Protein AF-A0A947G736-F1 (afdb_monomer)

pLDDT: mean 79.29, std 18.53, range [42.03, 98.0]

Structure (mmCIF, N/CA/C/O backbone):
data_AF-A0A947G736-F1
#
_entry.id   AF-A0A947G736-F1
#
loop_
_atom_site.group_PDB
_atom_site.id
_atom_site.type_symbol
_atom_site.label_atom_id
_atom_site.label_alt_id
_atom_site.label_comp_id
_atom_site.label_asym_id
_atom_site.label_entity_id
_atom_site.label_seq_id
_atom_site.pdbx_PDB_ins_code
_atom_site.Cartn_x
_atom_site.Cartn_y
_atom_site.Cartn_z
_atom_site.occupancy
_atom_site.B_iso_or_equiv
_atom_site.auth_seq_id
_atom_site.auth_comp_id
_atom_site.auth_asym_id
_atom_site.auth_atom_id
_atom_site.pdbx_PDB_model_num
ATOM 1 N N . VAL A 1 1 ? -12.100 2.000 0.579 1.00 92.19 1 VAL A N 1
ATOM 2 C CA . VAL A 1 1 ? -10.919 2.894 0.419 1.00 92.19 1 VAL A CA 1
ATOM 3 C C . VAL A 1 1 ? -10.223 2.576 -0.901 1.00 92.19 1 VAL A C 1
ATOM 5 O O . VAL A 1 1 ? -10.376 1.460 -1.385 1.00 92.19 1 VAL A O 1
ATOM 8 N N . VAL A 1 2 ? -9.520 3.531 -1.518 1.00 92.88 2 VAL A N 1
ATOM 9 C CA . VAL A 1 2 ? -8.713 3.277 -2.726 1.00 92.88 2 VAL A CA 1
ATOM 10 C C . VAL A 1 2 ? -7.262 3.645 -2.448 1.00 92.88 2 VAL A C 1
ATOM 12 O O . VAL A 1 2 ? -6.993 4.769 -2.029 1.00 92.88 2 VAL A O 1
ATOM 15 N N . PHE A 1 3 ? -6.353 2.710 -2.711 1.00 94.19 3 PHE A N 1
ATOM 16 C CA . PHE A 1 3 ? -4.910 2.921 -2.673 1.00 94.19 3 PHE A CA 1
ATOM 17 C C . PHE A 1 3 ? -4.374 3.022 -4.099 1.00 94.19 3 PHE A C 1
ATOM 19 O O . PHE A 1 3 ? -4.839 2.314 -4.992 1.00 94.19 3 PHE A O 1
ATOM 26 N N . CYS A 1 4 ? -3.412 3.915 -4.312 1.00 93.62 4 CYS A N 1
ATOM 27 C CA . CYS A 1 4 ? -2.800 4.159 -5.613 1.00 93.62 4 CYS A CA 1
ATOM 28 C C . CYS A 1 4 ? -1.287 4.205 -5.452 1.00 93.62 4 CYS A C 1
ATOM 30 O O . CYS A 1 4 ? -0.773 5.100 -4.777 1.00 93.62 4 CYS A O 1
ATOM 32 N N . ALA A 1 5 ? -0.588 3.264 -6.078 1.00 91.69 5 ALA A N 1
ATOM 33 C CA . ALA A 1 5 ? 0.857 3.318 -6.232 1.00 91.69 5 ALA A CA 1
ATOM 34 C C . ALA A 1 5 ? 1.191 3.627 -7.690 1.00 91.69 5 ALA A C 1
ATOM 36 O O . ALA A 1 5 ? 0.491 3.201 -8.609 1.00 91.69 5 ALA A O 1
ATOM 37 N N . HIS A 1 6 ? 2.248 4.402 -7.898 1.00 87.50 6 HIS A N 1
ATOM 38 C CA . HIS A 1 6 ? 2.717 4.751 -9.230 1.00 87.50 6 HIS A CA 1
ATOM 39 C C . HIS A 1 6 ? 4.230 4.955 -9.227 1.00 87.50 6 HIS A C 1
ATOM 41 O O . HIS A 1 6 ? 4.793 5.407 -8.231 1.00 87.50 6 HIS A O 1
ATOM 47 N N . THR A 1 7 ? 4.882 4.635 -10.342 1.00 86.19 7 THR A N 1
ATOM 48 C CA . THR A 1 7 ? 6.317 4.869 -10.542 1.00 86.19 7 THR A CA 1
ATOM 49 C C . THR A 1 7 ? 6.651 5.157 -12.013 1.00 86.19 7 THR A C 1
ATOM 51 O O . THR A 1 7 ? 5.793 5.017 -12.887 1.00 86.19 7 THR A O 1
ATOM 54 N N . GLY A 1 8 ? 7.877 5.620 -12.286 1.00 75.19 8 GLY A N 1
ATOM 55 C CA . GLY A 1 8 ? 8.364 5.964 -13.633 1.00 75.19 8 GLY A CA 1
ATOM 56 C C . GLY A 1 8 ? 8.478 7.469 -13.931 1.00 75.19 8 GLY A C 1
ATOM 57 O O . GLY A 1 8 ? 8.659 7.868 -15.083 1.00 75.19 8 GLY A O 1
ATOM 58 N N . MET A 1 9 ? 8.383 8.338 -12.913 1.00 64.25 9 MET A N 1
ATOM 59 C CA . MET A 1 9 ? 8.464 9.805 -13.074 1.00 64.25 9 MET A CA 1
ATOM 60 C C . MET A 1 9 ? 9.854 10.412 -12.819 1.00 64.25 9 MET A C 1
ATOM 62 O O . MET A 1 9 ? 10.031 11.619 -12.977 1.00 64.25 9 MET A O 1
ATOM 66 N N . GLU A 1 10 ? 10.868 9.626 -12.461 1.00 58.69 10 GLU A N 1
ATOM 67 C CA . GLU A 1 10 ? 12.149 10.139 -11.929 1.00 58.69 10 GLU A CA 1
ATOM 68 C C . GLU A 1 10 ? 13.052 10.846 -12.963 1.00 58.69 10 GLU A C 1
ATOM 70 O O . GLU A 1 10 ? 14.098 11.390 -12.624 1.00 58.69 10 GLU A O 1
ATOM 75 N N . GLY A 1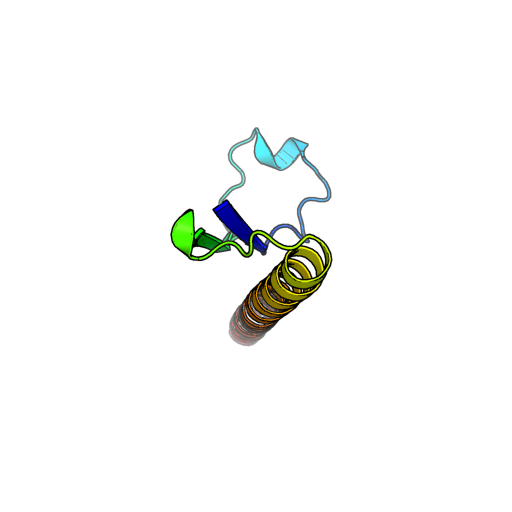 11 ? 12.613 10.958 -14.220 1.00 50.59 11 GLY A N 1
ATOM 76 C CA . GLY A 1 11 ? 13.227 11.827 -15.232 1.00 50.59 11 GLY A CA 1
ATOM 77 C C . GLY A 1 11 ? 12.464 13.121 -15.540 1.00 50.59 11 GLY A C 1
ATOM 78 O O . GLY A 1 11 ? 12.850 13.851 -16.456 1.00 50.59 11 GLY A O 1
ATOM 79 N N . ALA A 1 12 ? 11.373 13.412 -14.827 1.00 48.81 12 ALA A N 1
ATOM 80 C CA . ALA A 1 12 ? 10.478 14.542 -15.081 1.00 48.81 12 ALA A CA 1
ATOM 81 C C . ALA A 1 12 ? 10.948 15.862 -14.444 1.00 48.81 12 ALA A C 1
ATOM 83 O O . ALA A 1 12 ? 10.129 16.674 -14.024 1.00 48.81 12 ALA A O 1
ATOM 84 N N . ASN A 1 13 ? 12.254 16.154 -14.434 1.00 44.62 13 ASN A N 1
ATOM 85 C CA . ASN A 1 13 ? 12.754 17.444 -13.931 1.00 44.62 13 ASN A CA 1
ATOM 86 C C . ASN A 1 13 ? 12.331 18.654 -14.804 1.00 44.62 13 ASN A C 1
ATOM 88 O O . ASN A 1 13 ? 12.762 19.780 -14.578 1.00 44.62 13 ASN A O 1
ATOM 92 N N . ARG A 1 14 ? 11.499 18.436 -15.833 1.00 49.25 14 ARG A N 1
ATOM 93 C CA . ARG A 1 14 ? 10.857 19.476 -16.642 1.00 49.25 14 ARG A CA 1
ATOM 94 C C . ARG A 1 14 ? 9.409 19.086 -16.923 1.00 49.25 14 ARG A C 1
ATOM 96 O O . ARG A 1 14 ? 9.126 18.401 -17.904 1.00 49.25 14 ARG A O 1
ATOM 103 N N . LEU A 1 15 ? 8.497 19.588 -16.091 1.00 50.91 15 LEU A N 1
ATOM 1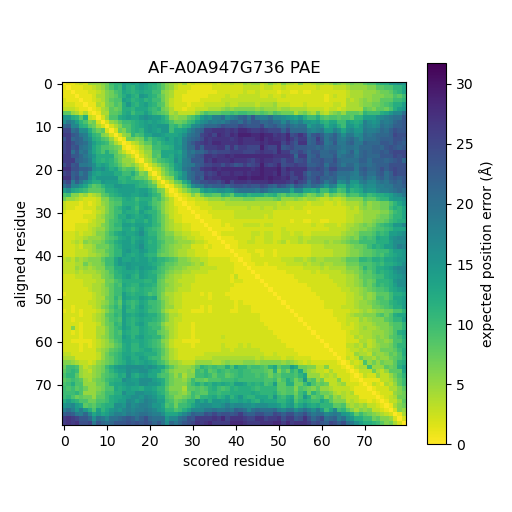04 C CA . LEU A 1 15 ? 7.044 19.584 -16.320 1.00 50.91 15 LEU A CA 1
ATOM 105 C C . LEU A 1 15 ? 6.677 20.160 -17.709 1.00 50.91 15 LEU A C 1
ATOM 107 O O . LEU A 1 15 ? 5.667 19.799 -18.295 1.00 50.91 15 LEU A O 1
ATOM 111 N N . GLU A 1 16 ? 7.544 20.992 -18.290 1.00 51.97 16 GLU A N 1
ATOM 112 C CA . GLU A 1 16 ? 7.433 21.528 -19.655 1.00 51.97 16 GLU A CA 1
ATOM 113 C C . GLU A 1 16 ? 7.383 20.436 -20.744 1.00 51.97 16 GLU A C 1
ATOM 115 O O . GLU A 1 16 ? 6.681 20.585 -21.744 1.00 51.97 16 GLU A O 1
ATOM 120 N N . ASN A 1 17 ? 8.075 19.307 -20.544 1.00 51.16 17 ASN A N 1
ATOM 121 C CA . ASN A 1 17 ? 8.077 18.189 -21.496 1.00 51.16 17 ASN A CA 1
ATOM 122 C C . ASN A 1 17 ? 6.767 17.383 -21.463 1.00 51.16 17 ASN A C 1
ATOM 124 O O . ASN A 1 17 ? 6.458 16.680 -22.424 1.00 51.16 17 ASN A O 1
ATOM 128 N N . PHE A 1 18 ? 5.992 17.513 -20.381 1.00 50.69 18 PHE A N 1
ATOM 129 C CA . PHE A 1 18 ? 4.708 16.842 -20.171 1.00 50.69 18 PHE A CA 1
ATOM 130 C C . PHE A 1 18 ? 3.618 17.375 -21.116 1.00 50.69 18 PHE A C 1
ATOM 132 O O . PHE A 1 18 ? 2.778 16.615 -21.585 1.00 50.69 18 PHE A O 1
ATOM 139 N N . ILE A 1 19 ? 3.654 18.674 -21.444 1.00 56.56 19 ILE A N 1
ATOM 140 C CA . ILE A 1 19 ? 2.620 19.352 -22.249 1.00 56.56 19 ILE A CA 1
ATOM 141 C C . ILE A 1 19 ? 2.923 19.272 -23.762 1.00 56.56 19 ILE A C 1
ATOM 143 O O . ILE A 1 19 ? 2.011 19.326 -24.581 1.00 56.56 19 ILE A O 1
ATOM 147 N N . ASN A 1 20 ? 4.189 19.069 -24.151 1.00 54.72 20 ASN A N 1
ATOM 148 C CA . ASN A 1 20 ? 4.645 19.044 -25.552 1.00 54.72 20 ASN A CA 1
ATOM 149 C C . ASN A 1 20 ? 4.639 17.636 -26.203 1.00 54.72 20 ASN A C 1
ATOM 151 O O . ASN A 1 20 ? 5.350 17.379 -27.168 1.00 54.72 20 ASN A O 1
ATOM 155 N N . GLY A 1 21 ? 3.897 16.664 -25.666 1.00 48.75 21 GLY A N 1
ATOM 156 C CA . GLY A 1 21 ? 3.774 15.347 -26.315 1.00 48.75 21 GLY A CA 1
ATOM 157 C C . GLY A 1 21 ? 5.073 14.525 -26.386 1.00 48.75 21 GLY A C 1
ATOM 158 O O . GLY A 1 21 ? 5.151 13.570 -27.156 1.00 48.75 21 GLY A O 1
ATOM 159 N N . SER A 1 22 ? 6.074 14.830 -25.552 1.00 52.03 22 SER A N 1
ATOM 160 C CA . SER A 1 22 ? 7.322 14.057 -25.420 1.00 52.03 22 SER A CA 1
ATOM 161 C C . SER A 1 22 ? 7.128 12.804 -24.545 1.00 52.03 22 SER A C 1
ATOM 163 O O . SER A 1 22 ? 7.924 12.470 -23.671 1.00 52.03 22 SER A O 1
ATOM 165 N N . LEU A 1 23 ? 6.029 12.088 -24.778 1.00 50.88 23 LEU A N 1
ATOM 166 C CA . LEU A 1 23 ? 5.719 10.791 -24.173 1.00 50.88 23 LEU A CA 1
ATOM 167 C C . LEU A 1 23 ? 6.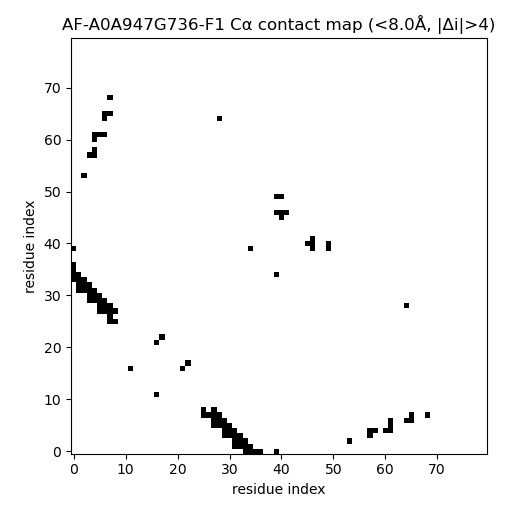408 9.641 -24.922 1.00 50.88 23 LEU A C 1
ATOM 169 O O . LEU A 1 23 ? 5.934 8.513 -24.889 1.00 50.88 23 LEU A O 1
ATOM 173 N N . PHE A 1 24 ? 7.493 9.889 -25.660 1.00 49.06 24 PHE A N 1
ATOM 174 C CA . PHE A 1 24 ? 7.951 8.872 -26.606 1.00 49.06 24 PHE A CA 1
ATOM 175 C C . PHE A 1 24 ? 8.721 7.710 -25.963 1.00 49.06 24 PHE A C 1
ATOM 177 O O . PHE A 1 24 ? 8.921 6.708 -26.636 1.00 49.06 24 PHE A O 1
ATOM 184 N N . GLN A 1 25 ? 9.124 7.782 -24.685 1.00 53.16 25 GLN A N 1
ATOM 185 C CA . GLN A 1 25 ? 9.990 6.741 -24.103 1.00 53.16 25 GLN A CA 1
ATOM 186 C C . GLN A 1 25 ? 9.888 6.503 -22.588 1.00 53.16 25 GLN A C 1
ATOM 188 O O . GLN A 1 25 ? 10.754 5.825 -22.045 1.00 53.16 25 GLN A O 1
ATOM 193 N N . ARG A 1 26 ? 8.875 7.011 -21.871 1.00 59.31 26 ARG A N 1
ATOM 194 C CA . ARG A 1 26 ? 8.753 6.720 -20.427 1.00 59.31 26 ARG A CA 1
ATOM 195 C C . ARG A 1 26 ? 7.449 6.005 -20.117 1.00 59.31 26 ARG A C 1
ATOM 197 O O . ARG A 1 26 ? 6.372 6.530 -20.393 1.00 59.31 26 ARG A O 1
ATOM 204 N N . LYS A 1 27 ? 7.569 4.793 -19.575 1.00 69.00 27 LYS A N 1
ATOM 205 C CA . LYS A 1 27 ? 6.445 3.997 -19.087 1.00 69.00 27 LYS A CA 1
ATOM 206 C C . LYS A 1 27 ? 6.113 4.492 -17.683 1.00 69.00 27 LYS A C 1
ATOM 208 O O . LYS A 1 27 ? 6.974 4.488 -16.813 1.00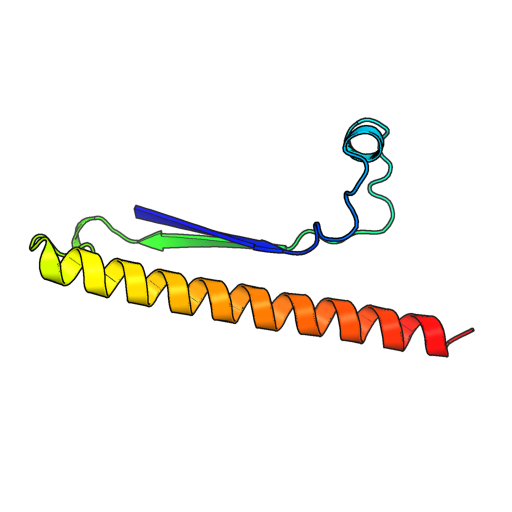 69.00 27 LYS A O 1
ATOM 213 N N . ILE A 1 28 ? 4.883 4.953 -17.486 1.00 79.75 28 ILE A N 1
ATOM 214 C CA . ILE A 1 28 ? 4.348 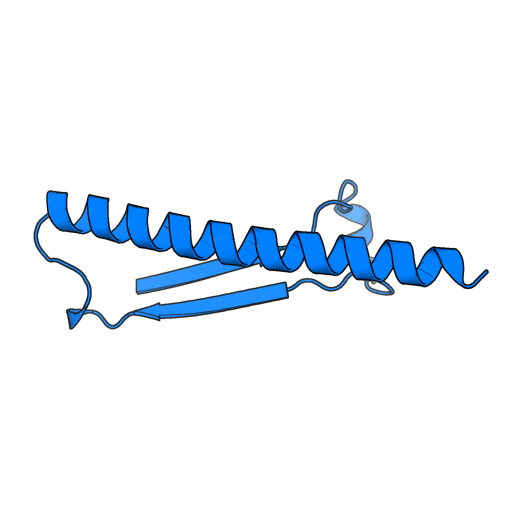5.188 -16.145 1.00 79.75 28 ILE A CA 1
ATOM 215 C C . ILE A 1 28 ? 3.586 3.926 -15.777 1.00 79.75 28 ILE A C 1
ATOM 217 O O . ILE A 1 28 ? 2.663 3.538 -16.498 1.00 79.75 28 ILE A O 1
ATOM 221 N N . GLU A 1 29 ? 3.972 3.296 -14.677 1.00 85.44 29 GLU A N 1
ATOM 222 C CA . GLU A 1 29 ? 3.248 2.153 -14.134 1.00 85.44 29 GLU A CA 1
ATOM 223 C C . GLU A 1 29 ? 2.385 2.645 -12.978 1.00 85.44 29 GLU A C 1
ATOM 225 O O . GLU A 1 29 ? 2.839 3.423 -12.137 1.00 85.44 29 GLU A O 1
ATOM 230 N N . VAL A 1 30 ? 1.119 2.232 -12.973 1.00 89.75 30 VAL A N 1
ATOM 231 C CA . VAL A 1 30 ? 0.122 2.626 -11.976 1.00 89.75 30 VAL A CA 1
ATOM 232 C C . VAL A 1 30 ? -0.660 1.388 -11.579 1.00 89.75 30 VAL A C 1
ATOM 234 O O . VAL A 1 30 ? -1.173 0.693 -12.454 1.00 89.75 30 VAL A O 1
ATOM 237 N N . GLU A 1 31 ? -0.806 1.173 -10.277 1.00 93.19 31 GLU A N 1
ATOM 238 C CA . GLU A 1 31 ? -1.646 0.120 -9.716 1.00 93.19 31 GLU A CA 1
ATOM 239 C C . GLU A 1 31 ? -2.649 0.724 -8.731 1.00 93.19 31 GLU A C 1
ATOM 241 O O . GLU A 1 31 ? -2.324 1.590 -7.908 1.00 93.19 31 GLU A O 1
ATOM 246 N N . LEU A 1 32 ? -3.901 0.281 -8.853 1.00 95.75 32 LEU A N 1
ATOM 247 C CA . LEU A 1 32 ? -5.020 0.751 -8.048 1.00 95.75 32 LEU A CA 1
ATOM 248 C C . LEU A 1 32 ? -5.645 -0.419 -7.300 1.00 95.75 32 LEU A C 1
ATOM 250 O O . LEU A 1 32 ? -6.264 -1.291 -7.908 1.00 95.75 32 LEU A O 1
ATOM 254 N N . TRP A 1 33 ? -5.607 -0.359 -5.972 1.00 97.25 33 TRP A N 1
ATOM 255 C CA . TRP A 1 33 ? -6.303 -1.316 -5.120 1.00 97.25 33 TRP A CA 1
ATOM 256 C C . TRP A 1 33 ? -7.566 -0.695 -4.554 1.00 97.25 33 TRP A C 1
ATOM 258 O O . TRP A 1 33 ? -7.558 0.409 -4.002 1.00 97.25 33 TRP A O 1
ATOM 268 N N . ARG A 1 34 ? -8.670 -1.425 -4.678 1.00 96.44 34 ARG A N 1
ATOM 269 C CA . ARG A 1 34 ? -9.950 -1.063 -4.075 1.00 96.44 34 ARG A CA 1
ATOM 270 C C . ARG A 1 34 ? -10.203 -1.992 -2.905 1.00 96.44 34 ARG A C 1
ATOM 272 O O . ARG A 1 34 ? -10.204 -3.202 -3.087 1.00 96.44 34 ARG A O 1
ATOM 279 N N . VAL A 1 35 ? -10.449 -1.401 -1.745 1.00 96.31 35 VAL A N 1
ATOM 280 C CA . VAL A 1 35 ? -10.816 -2.118 -0.525 1.00 96.31 35 VAL A CA 1
ATOM 281 C C . VAL A 1 35 ? -12.256 -1.788 -0.183 1.00 96.31 35 VAL A C 1
ATOM 283 O O . VAL A 1 35 ? -12.630 -0.602 -0.187 1.00 96.31 35 VAL A O 1
ATOM 286 N N . SER A 1 36 ? -13.057 -2.821 0.073 1.00 96.38 36 SER A N 1
ATOM 287 C CA . SER A 1 36 ? -14.452 -2.651 0.460 1.00 96.38 36 SER A CA 1
ATOM 288 C C . SER A 1 36 ? -14.558 -1.932 1.806 1.00 96.38 36 SER A C 1
ATOM 290 O O . SER A 1 36 ? -13.605 -1.880 2.580 1.00 96.38 36 SER A O 1
ATOM 292 N N . ALA A 1 37 ? -15.700 -1.304 2.078 1.00 93.62 37 ALA A N 1
ATOM 293 C CA . ALA A 1 37 ? -15.885 -0.546 3.316 1.00 93.62 37 ALA A CA 1
ATOM 294 C C . ALA A 1 37 ? -15.915 -1.452 4.559 1.00 93.62 37 ALA A C 1
ATOM 296 O O . ALA A 1 37 ? -15.439 -1.039 5.607 1.00 93.62 37 ALA A O 1
ATOM 297 N N . ASP A 1 38 ? -16.423 -2.678 4.427 1.00 95.50 38 ASP A N 1
ATOM 298 C CA . ASP A 1 38 ? -16.471 -3.689 5.492 1.00 95.50 38 ASP A CA 1
ATOM 299 C C . ASP A 1 38 ? -15.097 -4.278 5.853 1.00 95.50 38 ASP A C 1
ATOM 301 O O . ASP A 1 38 ? -14.945 -4.882 6.908 1.00 95.50 38 ASP A O 1
ATOM 305 N N . GLU A 1 39 ? -14.086 -4.069 5.008 1.00 94.19 39 GLU A N 1
ATOM 306 C CA . GLU A 1 39 ? -12.703 -4.498 5.252 1.00 94.19 39 GLU A CA 1
ATOM 307 C C . GLU A 1 39 ? -11.862 -3.417 5.953 1.00 94.19 39 GLU A C 1
ATOM 309 O O . GLU A 1 39 ? -10.686 -3.637 6.252 1.00 94.19 39 GLU A O 1
ATOM 314 N N . VAL A 1 40 ? -12.433 -2.229 6.180 1.00 96.12 40 VAL A N 1
ATOM 315 C CA . VAL A 1 40 ? -11.775 -1.136 6.901 1.00 96.12 40 VAL A CA 1
ATOM 316 C C . VAL A 1 40 ? -12.072 -1.305 8.393 1.00 96.12 40 VAL A C 1
ATOM 318 O O . VAL A 1 40 ? -13.249 -1.296 8.758 1.00 96.12 40 VAL A O 1
ATOM 321 N N . PRO A 1 41 ? -11.053 -1.435 9.263 1.00 97.00 41 PRO A N 1
ATOM 322 C CA . PRO A 1 41 ? -11.279 -1.527 10.704 1.00 97.00 41 PRO A CA 1
ATOM 323 C C . PRO A 1 41 ? -12.046 -0.310 11.229 1.00 97.00 41 PRO A C 1
ATOM 325 O O . PRO A 1 41 ? -11.859 0.801 10.737 1.00 97.00 41 PRO A O 1
ATOM 328 N N . GLU A 1 42 ? -12.901 -0.489 12.234 1.00 96.12 42 GLU A N 1
ATOM 329 C CA . GLU A 1 42 ? -13.628 0.626 12.864 1.00 96.12 42 GLU A CA 1
ATOM 330 C C . GLU A 1 42 ? -12.836 1.252 14.019 1.00 96.12 42 GLU A C 1
ATOM 332 O O . GLU A 1 42 ? -13.009 2.437 14.313 1.00 96.12 42 GLU A O 1
ATOM 337 N N . ASP A 1 43 ? -11.953 0.473 14.651 1.00 97.69 43 ASP A N 1
ATOM 338 C CA . ASP A 1 43 ? -11.095 0.950 15.729 1.00 97.69 43 ASP A CA 1
ATOM 339 C C . ASP A 1 43 ? -9.956 1.839 15.186 1.00 97.69 43 ASP A C 1
ATOM 341 O O . ASP A 1 43 ? -9.274 1.447 14.233 1.00 97.69 43 ASP A O 1
ATOM 345 N N . PRO A 1 44 ? -9.715 3.030 15.767 1.00 96.31 44 PRO A N 1
ATOM 346 C CA . PRO A 1 44 ? -8.683 3.944 15.283 1.00 96.31 44 PRO A CA 1
ATOM 347 C C . PRO A 1 44 ? -7.253 3.386 15.319 1.00 96.31 44 PRO A C 1
ATOM 349 O O . PRO A 1 44 ? -6.467 3.700 14.427 1.00 96.31 44 PRO A O 1
ATOM 352 N N . GLU A 1 45 ? -6.897 2.582 16.322 1.00 97.56 45 GLU A N 1
ATOM 353 C CA . GLU A 1 45 ? -5.553 2.005 16.438 1.00 97.56 45 GLU A CA 1
ATOM 354 C C . GLU A 1 45 ? -5.366 0.910 15.378 1.00 97.56 45 GLU A C 1
ATOM 356 O O . GLU A 1 45 ? -4.363 0.877 14.661 1.00 97.56 45 GLU A O 1
ATOM 361 N N . GLU A 1 46 ? -6.386 0.068 15.194 1.00 97.19 46 GLU A N 1
ATOM 362 C CA . GLU A 1 46 ? -6.399 -0.948 14.138 1.00 97.19 46 GLU A CA 1
ATOM 363 C C . GLU A 1 46 ? -6.380 -0.324 12.734 1.00 97.19 46 GLU A C 1
ATOM 365 O O . GLU A 1 46 ? -5.725 -0.853 11.833 1.00 97.19 46 GLU A O 1
ATOM 370 N N . GLN A 1 47 ? -7.037 0.826 12.534 1.00 97.38 47 GLN A N 1
ATOM 371 C CA . GLN A 1 47 ? -6.969 1.580 11.278 1.00 97.38 47 GLN A CA 1
ATOM 372 C C . GLN A 1 47 ? -5.554 2.073 10.979 1.00 97.38 47 GLN A C 1
ATOM 374 O O . GLN A 1 47 ? -5.126 2.017 9.824 1.00 97.38 47 GLN A O 1
ATOM 379 N N . ILE A 1 48 ? -4.827 2.556 11.991 1.00 97.62 48 ILE A N 1
ATOM 380 C CA . ILE A 1 48 ? -3.443 3.017 11.833 1.00 97.62 48 ILE A CA 1
ATOM 381 C C . ILE A 1 48 ? -2.565 1.852 11.374 1.00 97.62 48 ILE A C 1
ATOM 383 O O . ILE A 1 48 ? -1.904 1.954 10.338 1.00 97.62 48 ILE A O 1
ATOM 387 N N . GLU A 1 49 ? -2.606 0.720 12.076 1.00 98.00 49 GLU A N 1
ATOM 388 C CA . GLU A 1 49 ? -1.838 -0.475 11.704 1.00 98.00 49 GLU A CA 1
ATOM 389 C C . GLU A 1 49 ? -2.212 -0.995 10.308 1.00 98.00 49 GLU A C 1
ATOM 391 O O . GLU A 1 49 ? -1.340 -1.333 9.499 1.00 98.00 49 GLU A O 1
ATOM 396 N N . TRP A 1 50 ? -3.504 -0.986 9.977 1.00 97.56 50 TRP A N 1
ATOM 397 C CA . TRP A 1 50 ? -4.000 -1.356 8.654 1.00 97.56 50 TRP A CA 1
ATOM 398 C C . TRP A 1 50 ? -3.459 -0.433 7.551 1.00 97.56 50 TRP A C 1
ATOM 400 O O . TRP A 1 50 ? -2.960 -0.923 6.532 1.00 97.56 50 TRP A O 1
ATOM 410 N N . LEU A 1 51 ? -3.466 0.889 7.760 1.00 97.38 51 LEU A N 1
ATOM 411 C CA . LEU A 1 51 ? -2.878 1.861 6.831 1.00 97.38 51 LEU A CA 1
ATOM 412 C C . LEU A 1 51 ? -1.365 1.661 6.675 1.00 97.38 51 LEU A C 1
ATOM 414 O O . LEU A 1 51 ? -0.856 1.691 5.555 1.00 97.38 51 LEU A O 1
ATOM 418 N N . HIS A 1 52 ? -0.644 1.398 7.768 1.00 97.75 52 HIS A N 1
ATOM 419 C CA . HIS A 1 52 ? 0.785 1.083 7.719 1.00 97.75 52 HIS A CA 1
ATOM 420 C C . HIS A 1 52 ? 1.077 -0.200 6.931 1.00 97.75 52 HIS A C 1
ATOM 422 O O . HIS A 1 52 ? 2.075 -0.265 6.206 1.00 97.75 52 HIS A O 1
ATOM 428 N N . GLY A 1 53 ? 0.215 -1.213 7.041 1.00 97.81 53 GLY A N 1
ATOM 429 C CA . GLY A 1 53 ? 0.281 -2.423 6.224 1.00 97.81 53 GLY A CA 1
ATOM 430 C C . GLY A 1 53 ? 0.132 -2.123 4.732 1.00 97.81 53 GLY A C 1
ATOM 431 O O . GLY A 1 53 ? 0.957 -2.568 3.928 1.00 97.81 53 GLY A O 1
ATOM 432 N N . TRP A 1 54 ? -0.864 -1.312 4.369 1.00 97.81 54 TRP A N 1
ATOM 433 C CA . TRP A 1 54 ? -1.075 -0.872 2.988 1.00 97.81 54 TRP A CA 1
ATOM 434 C C . TRP A 1 54 ? 0.085 -0.045 2.443 1.00 97.81 54 TRP A C 1
ATOM 436 O O . TRP A 1 54 ? 0.522 -0.298 1.321 1.00 97.81 54 TRP A O 1
ATOM 446 N N . TRP A 1 5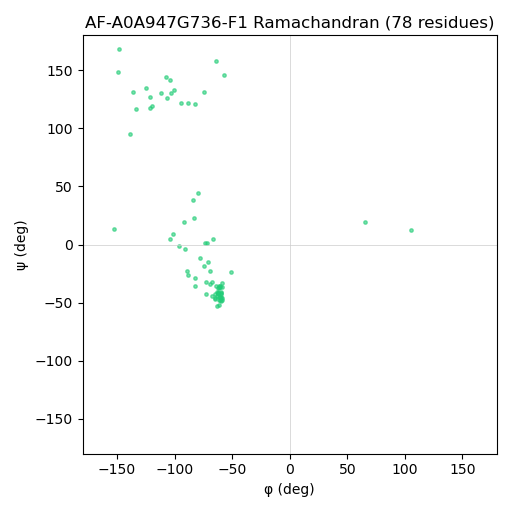5 ? 0.654 0.868 3.233 1.00 96.44 55 TRP A N 1
ATOM 447 C CA . TRP A 1 55 ? 1.847 1.609 2.818 1.00 96.44 55 TRP A CA 1
ATOM 448 C C . TRP A 1 55 ? 3.018 0.684 2.497 1.00 96.44 55 TRP A C 1
ATOM 450 O O . TRP A 1 55 ? 3.584 0.781 1.414 1.00 96.44 55 TRP A O 1
ATOM 460 N N . LYS A 1 56 ? 3.320 -0.292 3.361 1.00 97.50 56 LYS A N 1
ATOM 461 C CA . LYS A 1 56 ? 4.388 -1.271 3.088 1.00 97.50 56 LYS A CA 1
ATOM 462 C C . LYS A 1 56 ? 4.121 -2.101 1.830 1.00 97.50 56 LYS A C 1
ATOM 464 O O . LYS A 1 56 ? 5.062 -2.480 1.135 1.00 97.50 56 LYS A O 1
ATOM 469 N N . HIS A 1 57 ? 2.856 -2.426 1.558 1.00 97.00 57 HIS A N 1
ATOM 470 C CA . HIS A 1 57 ? 2.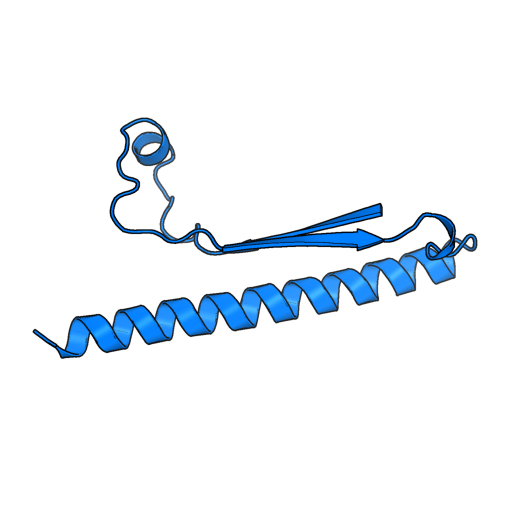468 -3.138 0.342 1.00 97.00 57 HIS A CA 1
ATOM 471 C C . HIS A 1 57 ? 2.734 -2.294 -0.910 1.00 97.00 57 HIS A C 1
ATOM 473 O O . HIS A 1 57 ? 3.355 -2.777 -1.856 1.00 97.00 57 HIS A O 1
ATOM 479 N N . MET A 1 58 ? 2.327 -1.025 -0.881 1.00 96.38 58 MET A N 1
ATOM 480 C CA . MET A 1 58 ? 2.558 -0.074 -1.967 1.00 96.38 58 MET A CA 1
ATOM 481 C C . MET A 1 58 ? 4.051 0.180 -2.197 1.00 96.38 58 MET A C 1
ATOM 483 O O . MET A 1 58 ? 4.492 0.142 -3.340 1.00 96.38 58 MET A O 1
ATOM 487 N N . ASP A 1 59 ? 4.835 0.370 -1.133 1.00 94.12 59 ASP A N 1
ATOM 488 C CA . ASP A 1 59 ? 6.284 0.589 -1.223 1.00 94.12 59 ASP A CA 1
ATOM 489 C C . ASP A 1 59 ? 6.992 -0.590 -1.894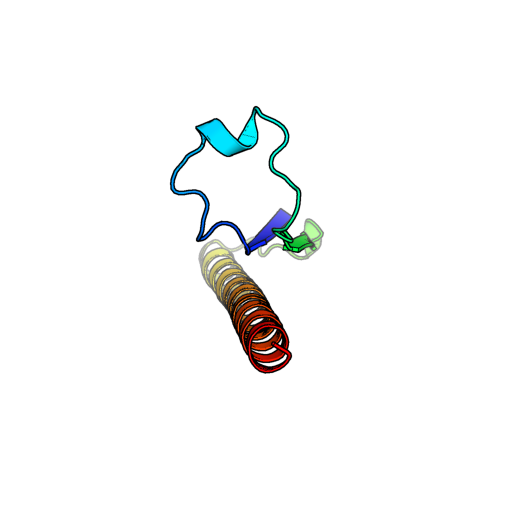 1.00 94.12 59 ASP A C 1
ATOM 491 O O . ASP A 1 59 ? 7.862 -0.400 -2.743 1.00 94.12 59 ASP A O 1
ATOM 495 N N . ARG A 1 60 ? 6.590 -1.823 -1.555 1.00 95.50 60 ARG A N 1
ATOM 496 C CA . ARG A 1 60 ? 7.118 -3.025 -2.208 1.00 95.50 60 ARG A CA 1
ATOM 497 C C . ARG A 1 60 ? 6.795 -3.032 -3.695 1.00 95.50 60 ARG A C 1
ATOM 499 O O . ARG A 1 60 ? 7.691 -3.271 -4.497 1.00 95.50 60 ARG A O 1
ATOM 506 N N . TRP A 1 61 ? 5.542 -2.755 -4.047 1.00 94.44 61 TRP A N 1
ATOM 507 C CA . TRP A 1 61 ? 5.138 -2.685 -5.445 1.00 94.44 61 TRP A CA 1
ATOM 508 C C . TRP A 1 61 ? 5.955 -1.621 -6.191 1.00 94.44 61 TRP A C 1
ATOM 510 O O . TRP A 1 61 ? 6.501 -1.912 -7.248 1.00 94.44 61 TRP A O 1
ATOM 520 N N . VAL A 1 62 ? 6.132 -0.420 -5.630 1.00 91.38 62 VAL A N 1
ATOM 521 C CA . VAL A 1 62 ? 6.938 0.641 -6.260 1.00 91.38 62 VAL A CA 1
ATOM 522 C C . VAL A 1 62 ? 8.383 0.188 -6.476 1.00 91.38 62 VAL A C 1
ATOM 524 O O . VAL A 1 62 ? 8.890 0.322 -7.589 1.00 91.38 62 VAL A O 1
ATOM 527 N N . ALA A 1 63 ? 9.021 -0.385 -5.452 1.00 89.94 63 ALA A N 1
ATOM 528 C CA . ALA A 1 63 ? 10.407 -0.841 -5.530 1.00 89.94 63 ALA A CA 1
ATOM 529 C C . ALA A 1 63 ? 10.607 -1.914 -6.616 1.00 89.94 63 ALA A C 1
ATOM 531 O O . ALA A 1 63 ? 11.515 -1.801 -7.437 1.00 89.94 63 ALA A O 1
ATOM 532 N N . GLU A 1 64 ? 9.713 -2.906 -6.685 1.00 89.69 64 GLU A N 1
ATOM 533 C CA . GLU A 1 64 ? 9.753 -3.963 -7.707 1.00 89.69 64 GLU A CA 1
ATOM 534 C C . GLU A 1 64 ? 9.665 -3.400 -9.136 1.00 89.69 64 GLU A C 1
ATOM 536 O O . GLU A 1 64 ? 10.326 -3.894 -10.054 1.00 89.69 64 GLU A O 1
ATOM 541 N N . HIS A 1 65 ? 8.870 -2.347 -9.335 1.00 87.06 65 HIS A N 1
ATOM 542 C CA . HIS A 1 65 ? 8.668 -1.743 -10.650 1.00 87.06 65 HIS A CA 1
ATOM 543 C C . HIS A 1 65 ? 9.783 -0.754 -11.031 1.00 87.06 65 HIS A C 1
ATOM 545 O O . HIS A 1 65 ? 10.116 -0.652 -12.212 1.00 87.06 65 HIS A O 1
ATOM 551 N N . GLN A 1 66 ? 10.424 -0.093 -10.060 1.00 82.88 66 GLN A N 1
ATOM 552 C CA . GLN A 1 66 ? 11.632 0.711 -10.298 1.00 82.88 66 GLN A CA 1
ATOM 553 C C . GLN A 1 66 ? 12.835 -0.155 -10.692 1.00 82.88 66 GLN A C 1
ATOM 555 O O . GLN A 1 66 ? 13.530 0.155 -11.661 1.00 82.88 66 GLN A O 1
ATOM 560 N N . ASP A 1 67 ? 13.050 -1.274 -9.993 1.00 73.75 67 ASP A N 1
ATOM 561 C CA . ASP A 1 67 ? 14.140 -2.210 -10.293 1.00 73.75 67 ASP A CA 1
ATOM 562 C C . ASP A 1 67 ? 14.002 -2.813 -11.701 1.00 73.75 67 ASP A C 1
ATOM 564 O O . ASP A 1 67 ? 14.994 -2.994 -12.423 1.00 73.75 67 ASP A O 1
ATOM 568 N N . ARG A 1 68 ? 12.762 -3.095 -12.127 1.00 72.25 68 ARG A N 1
ATOM 569 C CA . ARG A 1 68 ? 12.475 -3.589 -13.478 1.00 72.25 68 ARG A CA 1
ATOM 570 C C . ARG A 1 68 ? 12.822 -2.554 -14.546 1.00 72.25 68 ARG A C 1
ATOM 572 O O . ARG A 1 68 ? 13.472 -2.919 -15.525 1.00 72.25 68 ARG A O 1
ATOM 579 N N . ASP A 1 69 ? 12.433 -1.294 -14.358 1.00 72.12 69 ASP A N 1
ATOM 580 C CA . ASP A 1 69 ? 12.726 -0.217 -15.315 1.00 72.12 69 ASP A CA 1
ATOM 581 C C . ASP A 1 69 ? 14.242 -0.022 -15.494 1.00 72.12 69 ASP A C 1
ATOM 583 O O . ASP A 1 69 ? 14.749 -0.014 -16.618 1.00 72.12 69 ASP A O 1
ATOM 587 N N . LEU A 1 70 ? 15.005 -0.003 -14.392 1.00 68.69 70 LEU A N 1
ATOM 588 C CA . LEU A 1 70 ? 16.471 0.071 -14.440 1.00 68.69 70 LEU A CA 1
ATOM 589 C C . LEU A 1 70 ? 17.088 -1.121 -15.189 1.00 68.69 70 LEU A C 1
ATOM 591 O O . LEU A 1 70 ? 18.009 -0.955 -15.993 1.00 68.69 70 LEU A O 1
ATOM 595 N N . THR A 1 71 ? 16.573 -2.326 -14.948 1.00 69.56 71 THR A N 1
ATOM 596 C CA . THR A 1 71 ? 17.038 -3.542 -15.625 1.00 69.56 71 THR A CA 1
ATOM 597 C C . THR A 1 71 ? 16.749 -3.496 -17.131 1.00 69.56 71 THR A C 1
ATOM 599 O O . THR A 1 71 ? 17.616 -3.850 -17.935 1.00 69.56 71 THR A O 1
ATOM 602 N N . GLU A 1 72 ? 15.557 -3.039 -17.534 1.00 71.25 72 GLU A N 1
ATOM 603 C CA . GLU A 1 72 ? 15.174 -2.863 -18.943 1.00 71.25 72 GLU A CA 1
ATOM 604 C C . GLU A 1 72 ? 16.077 -1.834 -19.652 1.00 71.25 72 GLU A C 1
ATOM 606 O O . GLU A 1 72 ? 16.520 -2.084 -20.780 1.00 71.25 72 GLU A O 1
ATOM 611 N N . LEU A 1 73 ? 16.407 -0.720 -18.985 1.00 67.56 73 LEU A N 1
ATOM 612 C CA . LEU A 1 73 ? 17.300 0.320 -19.508 1.00 67.56 73 LEU A CA 1
ATOM 613 C C . LEU A 1 73 ? 18.720 -0.205 -19.743 1.00 67.56 73 LEU A C 1
ATOM 615 O O . LEU A 1 73 ? 19.211 -0.135 -20.873 1.00 67.56 73 LEU A O 1
ATOM 619 N N . LEU A 1 74 ? 19.349 -0.818 -18.736 1.00 71.50 74 LEU A N 1
ATOM 620 C CA . LEU A 1 74 ? 20.704 -1.375 -18.862 1.00 71.50 74 LEU A CA 1
ATOM 621 C C . LEU A 1 74 ? 20.784 -2.466 -19.947 1.00 71.50 74 LEU A C 1
ATOM 623 O O . LEU A 1 74 ? 21.759 -2.545 -20.697 1.00 71.50 74 LEU A O 1
ATOM 627 N N . ALA A 1 75 ? 19.737 -3.286 -20.085 1.00 73.12 75 ALA A N 1
ATOM 628 C CA . ALA A 1 75 ? 19.651 -4.297 -21.139 1.00 73.12 75 ALA A CA 1
ATOM 629 C C . ALA A 1 75 ? 19.471 -3.703 -22.552 1.00 73.12 75 ALA A C 1
ATOM 631 O O . ALA A 1 75 ? 19.755 -4.386 -23.542 1.00 73.12 75 ALA A O 1
ATOM 632 N N . SER A 1 76 ? 18.967 -2.470 -22.667 1.00 67.31 76 SER A N 1
ATOM 633 C CA . SER A 1 76 ? 18.827 -1.750 -23.938 1.00 67.31 76 SER A CA 1
ATOM 634 C C . SER A 1 76 ? 20.125 -1.060 -24.373 1.00 67.31 76 SER A C 1
ATOM 636 O O . SER A 1 76 ? 20.446 -1.083 -25.560 1.00 67.31 76 SER A O 1
ATOM 638 N N . GLU A 1 77 ? 20.911 -0.540 -23.425 1.00 65.12 77 GLU A N 1
ATOM 639 C CA . GLU A 1 77 ? 22.179 0.155 -23.690 1.00 65.12 77 GLU A CA 1
ATOM 640 C C . GLU A 1 77 ? 23.304 -0.799 -24.122 1.00 65.12 77 GLU A C 1
ATOM 642 O O . GLU A 1 77 ? 24.118 -0.445 -24.968 1.00 65.12 77 GLU A O 1
ATOM 647 N N . GLY A 1 78 ? 23.318 -2.044 -23.631 1.00 60.19 78 GLY A N 1
ATOM 648 C CA . GLY A 1 78 ? 24.309 -3.059 -24.025 1.00 60.19 78 GLY A CA 1
ATOM 649 C C . GLY A 1 78 ? 24.122 -3.667 -25.426 1.00 60.19 78 GLY A C 1
ATOM 650 O O . GLY A 1 78 ? 24.868 -4.573 -25.796 1.00 60.19 78 GLY A O 1
ATOM 651 N N . ARG A 1 79 ? 23.116 -3.226 -26.196 1.00 55.78 79 ARG A N 1
ATOM 652 C CA . ARG A 1 79 ? 22.838 -3.691 -27.571 1.00 55.78 79 ARG A CA 1
ATOM 653 C C . ARG A 1 79 ? 23.315 -2.731 -28.673 1.00 55.78 79 ARG A C 1
ATOM 655 O O . ARG A 1 79 ? 22.990 -2.974 -29.836 1.00 55.78 79 ARG A O 1
ATOM 662 N N . HIS A 1 80 ? 24.079 -1.693 -28.331 1.00 42.03 80 HIS A N 1
ATOM 663 C CA . HIS A 1 80 ? 24.658 -0.738 -29.283 1.00 42.03 80 HIS A CA 1
ATOM 664 C C . HIS A 1 80 ? 26.183 -0.800 -29.342 1.00 42.03 80 HIS A C 1
ATOM 666 O O . HIS A 1 80 ? 26.820 -0.931 -28.275 1.00 42.03 80 HIS A O 1
#

Radius of gyration: 17.37 Å; Cα contacts (8 Å, |Δi|>4): 55; chains: 1; bounding box: 41×26×46 Å

Sequence (80 aa):
VVFCAHTGMEGANRLENFINGSLFQRKIEVELWRVSADEVPEDPEEQIEWLHGWWKHMDRWVAEHQDRDLTELLASEGRH

Foldseek 3Di:
DKDKAKDFCVVPPDPVCVVVPVPPDTDIDMDMDD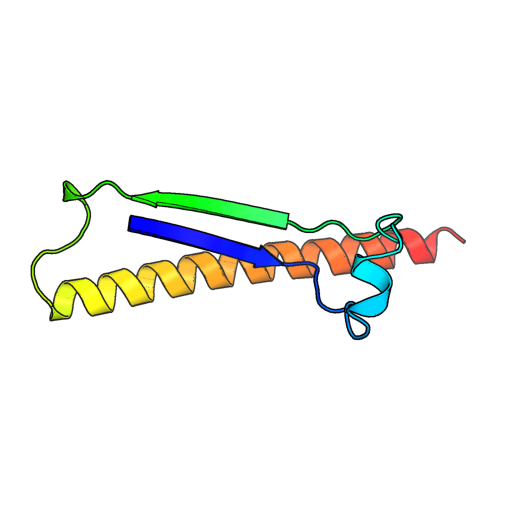DDPVRQDPDPVVNVVVVVVVVVVSVVVHVVVVVVVVVVVVVVVVVD

Mean predicted aligned error: 9.16 Å

Nearest PDB structures (foldseek):
  7r50-assembly1_E  TM=4.510E-01  e=4.220E+00  Mycolicibacterium smegmatis

Secondary structure (DSSP, 8-state):
-EEEEEE--TT-S-THHHHTT--SS-PPEEEEEE--GGGS-SSHHHHHHHHHHHHHHHHHHHHHHHHHHHHHHHHHHTT-

Solvent-accessible surface area (backbone atoms only — not comparable to full-atom values): 4961 Å² total; per-residue (Å²): 84,77,50,79,40,68,46,64,63,94,82,56,93,48,70,70,48,71,77,70,73,67,68,84,84,66,68,71,49,75,50,78,49,80,46,59,71,88,78,52,63,85,50,70,68,57,34,50,54,51,51,54,51,51,50,55,52,41,52,50,54,41,51,58,52,51,56,48,52,54,51,55,50,58,64,55,61,75,74,113